Protein AF-A0A7C6KLD7-F1 (afdb_monomer)

pLDDT: mean 76.66, std 11.75, range [40.69, 94.06]

Mean predicted aligned error: 9.47 Å

Sequence 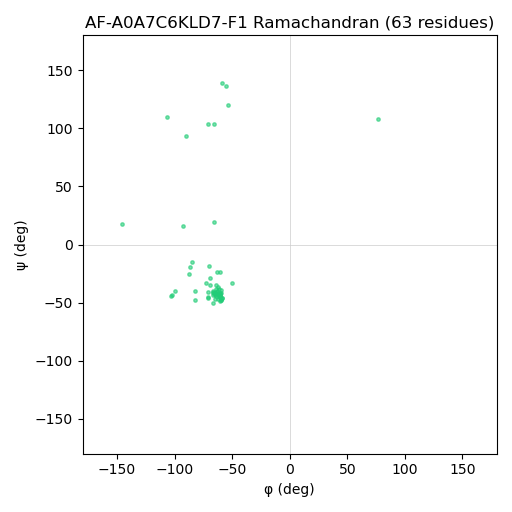(65 aa):
MVGSEKWWSLLLGLLVLAAYIVPYKWLGQVRAWYGAGFFWALFALVVILLLVRFTTGWKEPPKGV

Radius of gyration: 16.72 Å; Cα contacts (8 Å, |Δi|>4): 8; chains: 1; bounding box: 32×25×52 Å

Structure (mmCIF, N/CA/C/O backbone):
data_AF-A0A7C6KLD7-F1
#
_entry.id   AF-A0A7C6KLD7-F1
#
loop_
_atom_site.group_PDB
_atom_si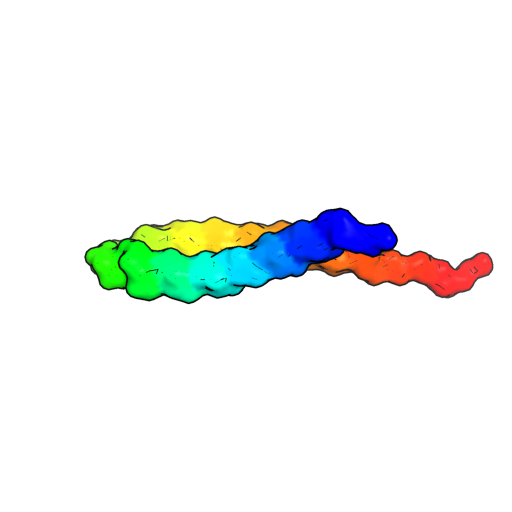te.id
_atom_site.type_symbol
_atom_site.label_atom_id
_atom_site.label_alt_id
_atom_site.label_comp_id
_atom_site.label_asym_id
_atom_site.label_entity_id
_atom_site.label_seq_id
_atom_site.pdbx_PDB_ins_code
_atom_site.Cartn_x
_atom_site.Cartn_y
_atom_site.Cartn_z
_atom_site.occupancy
_atom_site.B_iso_or_equiv
_atom_site.auth_seq_id
_atom_site.auth_comp_id
_atom_site.auth_asym_id
_atom_site.auth_atom_id
_atom_site.pdbx_PDB_model_num
ATOM 1 N N . MET A 1 1 ? 16.164 -16.441 -16.754 1.00 40.69 1 MET A N 1
ATOM 2 C CA . MET A 1 1 ? 16.270 -15.131 -16.076 1.00 40.69 1 MET A CA 1
ATOM 3 C C . MET A 1 1 ? 14.914 -14.841 -15.445 1.00 40.69 1 MET A C 1
ATOM 5 O O . MET A 1 1 ? 14.008 -14.533 -16.191 1.00 40.69 1 MET A O 1
ATOM 9 N N . VAL A 1 2 ? 14.702 -15.129 -14.151 1.00 53.03 2 VAL A N 1
ATOM 10 C CA . VAL A 1 2 ? 13.342 -15.115 -13.543 1.00 53.03 2 VAL A CA 1
ATOM 11 C C . VAL A 1 2 ? 13.351 -14.638 -12.070 1.00 53.03 2 VAL A C 1
ATOM 13 O O . VAL A 1 2 ? 12.429 -14.906 -11.309 1.00 53.03 2 VAL A O 1
ATOM 16 N N . GLY A 1 3 ? 14.418 -13.972 -11.612 1.00 55.59 3 GLY A N 1
ATOM 17 C CA . GLY A 1 3 ? 14.555 -13.581 -10.198 1.00 55.59 3 GLY A CA 1
ATOM 18 C C . GLY A 1 3 ? 13.819 -12.286 -9.838 1.00 55.59 3 GLY A C 1
ATOM 19 O O . GLY A 1 3 ? 13.079 -12.242 -8.860 1.00 55.59 3 GLY A O 1
ATOM 20 N N . SER A 1 4 ? 13.999 -11.237 -10.647 1.00 63.38 4 SER A N 1
ATOM 21 C CA . SER A 1 4 ? 13.483 -9.891 -10.364 1.00 63.38 4 SER A CA 1
ATOM 22 C C . SER A 1 4 ? 12.012 -9.712 -10.744 1.00 63.38 4 SER A C 1
ATOM 24 O O . SER A 1 4 ? 11.260 -9.110 -9.986 1.00 63.38 4 SER A O 1
ATOM 26 N N . GLU A 1 5 ? 11.568 -10.256 -11.878 1.00 69.12 5 GLU A N 1
ATOM 27 C CA . GLU A 1 5 ? 10.185 -10.098 -12.363 1.00 69.12 5 GLU A CA 1
ATOM 28 C C . GLU A 1 5 ? 9.175 -10.793 -11.444 1.00 69.12 5 GLU A C 1
ATOM 30 O O . GLU A 1 5 ? 8.153 -10.206 -11.095 1.00 69.12 5 GLU A O 1
ATOM 35 N N . LYS A 1 6 ? 9.507 -11.995 -10.947 1.00 78.75 6 LYS A N 1
ATOM 36 C CA . LYS A 1 6 ? 8.685 -12.710 -9.955 1.00 78.75 6 LYS A CA 1
ATOM 37 C C . LYS A 1 6 ? 8.509 -11.917 -8.666 1.00 78.75 6 LYS A C 1
ATOM 39 O O . LYS A 1 6 ? 7.424 -11.933 -8.092 1.00 78.75 6 LYS A O 1
ATOM 44 N N . TRP A 1 7 ? 9.558 -11.230 -8.217 1.00 81.00 7 TRP A N 1
ATOM 45 C CA . TRP A 1 7 ? 9.505 -10.405 -7.013 1.00 81.00 7 TRP A CA 1
ATOM 46 C C . TRP A 1 7 ? 8.529 -9.235 -7.172 1.00 81.00 7 TRP A C 1
ATOM 48 O O . TRP A 1 7 ? 7.711 -8.986 -6.289 1.00 81.00 7 TRP A O 1
ATOM 58 N N . TRP A 1 8 ? 8.542 -8.571 -8.329 1.00 78.81 8 TRP A N 1
ATOM 59 C CA . TRP A 1 8 ? 7.597 -7.495 -8.634 1.00 78.81 8 TRP A CA 1
ATOM 60 C C . TRP A 1 8 ? 6.154 -7.991 -8.763 1.00 78.81 8 TRP A C 1
ATOM 62 O O . TRP A 1 8 ? 5.239 -7.345 -8.252 1.00 78.81 8 TRP A O 1
ATOM 72 N N . SER A 1 9 ? 5.938 -9.157 -9.377 1.00 81.56 9 SER A N 1
ATOM 73 C CA . SER A 1 9 ? 4.616 -9.791 -9.425 1.00 81.56 9 SER A CA 1
ATOM 74 C C . SER A 1 9 ? 4.105 -10.175 -8.031 1.00 81.56 9 SER A C 1
ATOM 76 O O . SER A 1 9 ? 2.932 -9.966 -7.732 1.00 81.56 9 SER A O 1
ATOM 78 N N . LEU A 1 10 ? 4.978 -10.687 -7.156 1.00 88.06 10 LEU A N 1
ATOM 79 C CA . LEU A 1 10 ? 4.641 -10.995 -5.763 1.00 88.06 10 LEU A CA 1
ATOM 80 C C . LEU A 1 10 ? 4.289 -9.734 -4.967 1.00 88.06 10 LEU A C 1
ATOM 82 O O . LEU A 1 10 ? 3.298 -9.743 -4.242 1.00 88.06 10 LEU A O 1
ATOM 86 N N . LEU A 1 11 ? 5.048 -8.646 -5.130 1.00 85.06 11 LEU A N 1
ATOM 87 C CA . LEU A 1 11 ? 4.754 -7.358 -4.494 1.00 85.06 11 LEU A CA 1
ATOM 88 C C . LEU A 1 11 ? 3.391 -6.804 -4.922 1.00 85.06 11 LEU A C 1
ATOM 90 O O . LEU A 1 11 ? 2.635 -6.344 -4.069 1.00 85.06 11 LEU A O 1
ATOM 94 N N . LEU A 1 12 ? 3.044 -6.894 -6.210 1.00 85.12 12 LEU A N 1
ATOM 95 C CA . LEU A 1 12 ? 1.713 -6.521 -6.700 1.00 85.12 12 LEU A CA 1
ATOM 96 C C . LEU A 1 12 ? 0.610 -7.384 -6.076 1.00 85.12 12 LEU A C 1
ATOM 98 O O . LEU A 1 12 ? -0.398 -6.849 -5.619 1.00 85.12 12 LEU A O 1
ATOM 102 N N . GLY A 1 13 ? 0.808 -8.703 -6.006 1.00 88.25 13 GLY A N 1
ATOM 103 C CA . GLY A 1 13 ? -0.143 -9.609 -5.358 1.00 88.25 13 GLY A CA 1
ATOM 104 C C . GLY A 1 13 ? -0.348 -9.279 -3.877 1.00 88.25 13 GLY A C 1
ATOM 105 O O . GLY A 1 13 ? -1.483 -9.206 -3.404 1.00 88.25 13 GLY A O 1
ATOM 106 N N . LEU A 1 14 ? 0.740 -9.005 -3.153 1.00 88.62 14 LEU A N 1
ATOM 107 C CA . LEU A 1 14 ? 0.690 -8.611 -1.745 1.00 88.62 14 LEU A CA 1
ATOM 108 C C . LEU A 1 14 ? -0.030 -7.269 -1.554 1.00 88.62 14 LEU A C 1
ATOM 110 O O . LEU A 1 14 ? -0.796 -7.112 -0.605 1.00 88.62 14 LEU A O 1
ATOM 114 N N . LEU A 1 15 ? 0.184 -6.318 -2.466 1.00 87.88 15 LEU A N 1
ATOM 115 C CA . LEU A 1 15 ? -0.464 -5.010 -2.451 1.00 87.88 15 LEU A CA 1
ATOM 116 C C . LEU A 1 15 ? -1.982 -5.136 -2.630 1.00 87.88 15 LEU A C 1
ATOM 118 O O . LEU A 1 15 ? -2.741 -4.536 -1.873 1.00 87.88 15 LEU A O 1
ATOM 122 N N . VAL A 1 16 ? -2.437 -5.966 -3.571 1.00 88.25 16 VAL A N 1
ATOM 123 C CA . VAL A 1 16 ? -3.870 -6.241 -3.773 1.00 88.25 16 VAL A CA 1
ATOM 124 C C . VAL A 1 16 ? -4.485 -6.882 -2.528 1.00 88.25 16 VAL A C 1
ATOM 126 O O . VAL A 1 16 ? -5.555 -6.467 -2.084 1.00 88.25 16 VAL A O 1
ATOM 129 N N . LEU A 1 17 ? -3.794 -7.845 -1.911 1.00 88.88 17 LEU A N 1
ATOM 130 C CA . LEU A 1 17 ? -4.249 -8.455 -0.661 1.00 88.88 17 LEU A CA 1
ATOM 131 C C . LEU A 1 17 ? -4.313 -7.436 0.48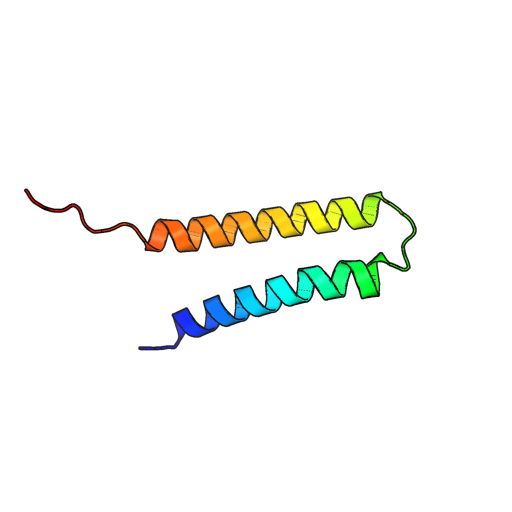2 1.00 88.88 17 LEU A C 1
ATOM 133 O O . LEU A 1 17 ? -5.286 -7.430 1.234 1.00 88.88 17 LEU A O 1
ATOM 137 N N . ALA A 1 18 ? -3.330 -6.543 0.601 1.00 84.75 18 ALA A N 1
ATOM 138 C CA . ALA A 1 18 ? -3.330 -5.483 1.606 1.00 84.75 18 ALA A CA 1
ATOM 139 C C . ALA A 1 18 ? -4.513 -4.515 1.428 1.00 84.75 18 ALA A C 1
ATOM 141 O O . ALA A 1 18 ? -5.123 -4.119 2.422 1.00 84.75 18 ALA A O 1
ATOM 142 N N . ALA A 1 19 ? -4.898 -4.211 0.183 1.00 83.75 19 ALA A N 1
ATOM 143 C CA . ALA A 1 19 ? -6.062 -3.382 -0.138 1.00 83.75 19 ALA A CA 1
ATOM 144 C C . ALA A 1 19 ? -7.387 -3.968 0.374 1.00 83.75 19 ALA A C 1
ATOM 146 O O . ALA A 1 19 ? -8.348 -3.229 0.570 1.00 83.75 19 ALA A O 1
ATOM 147 N N . TYR A 1 20 ? -7.448 -5.284 0.595 1.00 82.25 20 TYR A N 1
ATOM 148 C CA . TYR A 1 20 ? -8.630 -5.966 1.119 1.00 82.25 20 TYR A CA 1
ATOM 149 C C . TYR A 1 20 ? -8.487 -6.298 2.610 1.00 82.25 20 TYR A C 1
ATOM 151 O O . TYR A 1 20 ? -9.390 -6.088 3.408 1.00 82.25 20 TYR A O 1
ATOM 159 N N . ILE A 1 21 ? -7.332 -6.784 3.050 1.00 85.06 21 ILE A N 1
ATOM 160 C CA . ILE A 1 21 ? -7.158 -7.217 4.439 1.00 85.06 21 ILE A CA 1
ATOM 161 C C . ILE A 1 21 ? -7.132 -6.012 5.384 1.00 85.06 21 ILE A C 1
ATOM 163 O O . ILE A 1 21 ? -7.804 -6.029 6.411 1.00 85.06 21 ILE A O 1
ATOM 167 N N . VAL A 1 22 ? -6.395 -4.952 5.053 1.00 80.31 22 VAL A N 1
ATOM 168 C CA . VAL A 1 22 ? -6.186 -3.829 5.977 1.00 80.31 22 VAL A CA 1
ATOM 169 C C . VAL A 1 22 ? -7.477 -3.044 6.260 1.00 80.31 22 VAL A C 1
ATOM 171 O O . VAL A 1 22 ? -7.806 -2.889 7.442 1.00 80.31 22 VAL A O 1
ATOM 174 N N . PRO A 1 23 ? -8.268 -2.606 5.257 1.00 75.69 23 PRO A N 1
ATOM 175 C CA . PRO A 1 23 ? -9.512 -1.896 5.533 1.00 75.69 23 PRO A CA 1
ATOM 176 C C . PRO A 1 23 ? -10.560 -2.784 6.212 1.00 75.69 23 PRO A C 1
ATOM 178 O O . PRO A 1 23 ? -11.193 -2.348 7.170 1.00 75.69 23 PRO A O 1
ATOM 181 N N . TYR A 1 24 ? -10.713 -4.038 5.774 1.00 73.38 24 TYR A N 1
ATOM 182 C CA . TYR A 1 24 ? -11.818 -4.886 6.229 1.00 73.38 24 TYR A CA 1
ATOM 183 C C . TYR A 1 24 ? -11.522 -5.678 7.513 1.00 73.38 24 TYR A C 1
ATOM 185 O O . TYR A 1 24 ? -12.457 -5.993 8.245 1.00 73.38 24 TYR A O 1
ATOM 193 N N . LYS A 1 25 ? -10.254 -5.980 7.839 1.00 77.19 25 LYS A N 1
ATOM 194 C CA . LYS A 1 25 ? -9.891 -6.687 9.086 1.00 77.19 25 LYS A CA 1
ATOM 195 C C . LYS A 1 25 ? -9.392 -5.765 10.189 1.00 77.19 25 LYS A C 1
ATOM 197 O O . LYS A 1 25 ? -9.710 -6.016 11.346 1.00 77.19 25 LYS A O 1
ATOM 202 N N . TRP A 1 26 ? -8.586 -4.753 9.866 1.00 68.69 26 TRP A N 1
ATOM 203 C CA . TRP A 1 26 ? -7.904 -3.937 10.883 1.00 68.69 26 TRP A CA 1
ATOM 204 C C . TRP A 1 26 ? -8.561 -2.574 11.085 1.00 68.69 26 TRP A C 1
ATOM 206 O O . TRP A 1 26 ? -8.801 -2.175 12.221 1.00 68.69 26 TRP A O 1
ATOM 216 N N . LEU A 1 27 ? -8.917 -1.879 10.005 1.00 67.88 27 LEU A N 1
ATOM 217 C CA . LEU A 1 27 ? -9.579 -0.572 10.097 1.00 67.88 27 LEU A CA 1
ATOM 218 C C . LEU A 1 27 ? -11.101 -0.677 10.265 1.00 67.88 27 LEU A C 1
ATOM 220 O O . LEU A 1 27 ? -11.714 0.287 10.704 1.00 67.88 27 LEU A O 1
ATOM 224 N N . GLY A 1 28 ? -11.712 -1.839 10.010 1.00 62.94 28 GLY A N 1
ATOM 225 C CA . GLY A 1 28 ? -13.155 -2.051 10.193 1.00 62.94 28 GLY A CA 1
ATOM 226 C C . GLY A 1 28 ? -13.641 -1.903 11.643 1.00 62.94 28 GLY A C 1
ATOM 227 O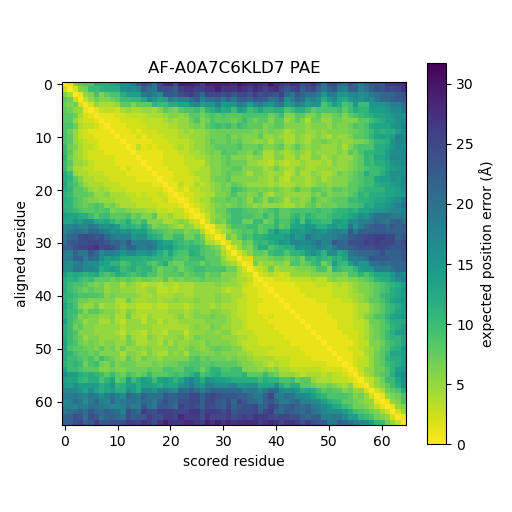 O . GLY A 1 28 ? -14.804 -1.586 11.872 1.00 62.94 28 GLY A O 1
ATOM 228 N N . GLN A 1 29 ? -12.753 -2.084 12.628 1.00 62.94 29 GLN A N 1
ATOM 229 C CA . GLN A 1 29 ? -13.037 -1.837 14.052 1.00 62.94 29 GLN A CA 1
ATOM 230 C C . GLN A 1 29 ? -12.796 -0.373 14.455 1.00 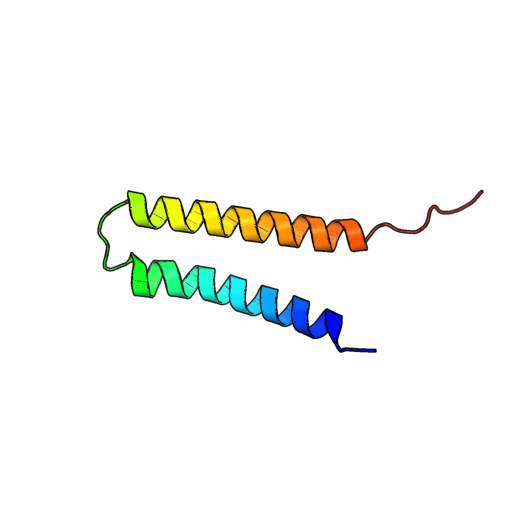62.94 29 GLN A C 1
ATOM 232 O O . GLN A 1 29 ? -13.320 0.103 15.463 1.00 62.94 29 GLN A O 1
ATOM 237 N N . VAL A 1 30 ? -12.016 0.365 13.661 1.00 65.00 30 VAL A N 1
ATOM 238 C CA . VAL A 1 30 ? -11.674 1.760 13.918 1.00 65.00 30 VAL A CA 1
ATOM 239 C C . VAL A 1 30 ? -12.738 2.623 13.253 1.00 65.00 30 VAL A C 1
ATOM 241 O O . VAL A 1 30 ? -12.641 2.990 12.087 1.00 65.00 30 VAL A O 1
ATOM 244 N N . ARG A 1 31 ? -13.765 2.995 14.021 1.00 58.88 31 ARG A N 1
ATOM 245 C CA . ARG A 1 31 ? -14.854 3.900 13.600 1.00 58.88 31 ARG A CA 1
ATOM 246 C C . ARG A 1 31 ? -14.382 5.348 13.325 1.00 58.88 31 ARG A C 1
ATOM 248 O O . ARG A 1 31 ? -15.187 6.272 13.339 1.00 58.88 31 ARG A O 1
ATOM 255 N N . ALA A 1 32 ? -13.082 5.558 13.105 1.00 62.56 32 ALA A N 1
ATOM 256 C CA . ALA A 1 32 ? -12.458 6.846 12.844 1.00 62.56 32 ALA A CA 1
ATOM 257 C C . ALA A 1 32 ? -12.059 6.954 11.364 1.00 62.56 32 ALA A C 1
ATOM 259 O O . ALA A 1 32 ? -11.102 6.330 10.905 1.00 62.56 32 ALA A O 1
ATOM 260 N N . TRP A 1 33 ? -12.776 7.813 10.636 1.00 59.22 33 TRP A N 1
ATOM 261 C CA . TRP A 1 33 ? -12.545 8.157 9.226 1.00 59.22 33 TRP A CA 1
ATOM 262 C C . TRP A 1 33 ? -11.078 8.543 8.940 1.00 59.22 33 TRP A C 1
ATOM 264 O O . TRP A 1 33 ? -10.532 8.215 7.887 1.00 59.22 33 TRP A O 1
ATOM 274 N N . TYR A 1 34 ? -10.403 9.163 9.913 1.00 63.44 34 TYR A N 1
ATOM 275 C CA . TYR A 1 34 ? -8.998 9.572 9.818 1.00 63.44 34 TYR A CA 1
ATOM 276 C C . TYR A 1 34 ? -8.022 8.403 9.602 1.00 63.44 34 TYR A C 1
ATOM 278 O O . TYR A 1 34 ? -7.080 8.535 8.821 1.00 63.44 34 TYR A O 1
ATOM 286 N N . GLY A 1 35 ? -8.254 7.245 10.233 1.00 68.31 35 GLY A N 1
ATOM 287 C CA . GLY A 1 35 ? -7.377 6.076 10.087 1.00 68.31 35 GLY A CA 1
ATOM 288 C C . GLY A 1 35 ? -7.485 5.435 8.703 1.00 68.31 35 GLY A C 1
ATOM 289 O O . GLY A 1 35 ? -6.476 5.088 8.089 1.00 68.31 35 GLY A O 1
ATOM 290 N N . ALA A 1 36 ? -8.710 5.346 8.178 1.00 73.31 36 ALA A N 1
ATOM 291 C CA . ALA A 1 36 ? -8.955 4.834 6.835 1.00 73.31 36 ALA A CA 1
ATOM 292 C C . ALA A 1 36 ? -8.375 5.772 5.765 1.00 73.31 36 ALA A C 1
ATOM 294 O O . ALA A 1 36 ? -7.708 5.304 4.845 1.00 73.31 36 ALA A O 1
ATOM 295 N N . GLY A 1 37 ? -8.560 7.089 5.910 1.00 77.50 37 GLY A N 1
ATOM 296 C CA . GLY A 1 37 ? -8.024 8.080 4.970 1.00 77.50 37 GLY A CA 1
ATOM 297 C C . GLY A 1 37 ? -6.497 8.046 4.864 1.00 77.50 37 GLY A C 1
ATOM 298 O O . GLY A 1 37 ? -5.959 8.056 3.758 1.00 77.50 37 GLY A O 1
ATOM 299 N N . PHE A 1 38 ? -5.795 7.931 5.995 1.00 82.88 38 PHE A N 1
ATOM 300 C CA . PHE A 1 38 ? -4.332 7.849 6.011 1.00 82.88 38 PHE A CA 1
ATOM 301 C C . PHE A 1 38 ? -3.809 6.575 5.333 1.00 82.88 38 PHE A C 1
ATOM 303 O O . PHE A 1 38 ? -2.871 6.635 4.536 1.00 82.88 38 PHE A O 1
ATOM 310 N N . PHE A 1 39 ? -4.455 5.429 5.585 1.00 83.56 39 PHE A N 1
ATOM 311 C CA . PHE A 1 39 ? -4.114 4.178 4.910 1.00 83.56 39 PHE A CA 1
ATOM 312 C C . PHE A 1 39 ? -4.304 4.282 3.393 1.00 83.56 39 PHE A C 1
ATOM 314 O O . PHE A 1 39 ? -3.388 3.948 2.645 1.00 83.56 39 PHE A O 1
ATOM 321 N N . TRP A 1 40 ? -5.452 4.786 2.931 1.00 84.38 40 TRP A N 1
ATOM 322 C CA . TRP A 1 40 ? -5.725 4.925 1.499 1.00 84.38 40 TRP A CA 1
ATOM 323 C C . TRP A 1 40 ? -4.776 5.912 0.809 1.00 84.38 40 TRP A C 1
ATOM 325 O O . TRP A 1 40 ? -4.369 5.658 -0.324 1.00 84.38 40 TRP A O 1
ATOM 335 N N . ALA A 1 41 ? -4.361 6.987 1.488 1.00 88.69 41 ALA A N 1
ATOM 336 C CA . ALA A 1 41 ? -3.373 7.928 0.960 1.00 88.69 41 ALA A CA 1
ATOM 337 C C . ALA A 1 41 ? -1.993 7.272 0.763 1.00 88.69 41 ALA A C 1
ATOM 339 O O . ALA A 1 41 ? -1.392 7.396 -0.306 1.00 88.69 41 ALA A O 1
ATOM 340 N N . LEU A 1 42 ? -1.509 6.522 1.761 1.00 88.38 42 LEU A N 1
ATOM 341 C CA . LEU A 1 42 ? -0.258 5.765 1.649 1.00 88.38 42 LEU A CA 1
ATOM 342 C C . LEU A 1 42 ? -0.352 4.654 0.599 1.00 88.38 42 LEU A C 1
ATOM 344 O O . LEU A 1 42 ? 0.572 4.468 -0.190 1.00 88.38 42 LEU A O 1
ATOM 348 N N . PHE A 1 43 ? -1.478 3.944 0.557 1.00 88.69 43 PHE A N 1
ATOM 349 C CA . PHE A 1 43 ? -1.726 2.890 -0.418 1.00 88.69 43 PHE A CA 1
ATOM 350 C C . PHE A 1 43 ? -1.670 3.431 -1.852 1.00 88.69 43 PHE A C 1
ATOM 352 O O . PHE A 1 43 ? -0.960 2.881 -2.694 1.00 88.69 43 PHE A O 1
ATOM 359 N N . ALA A 1 44 ? -2.348 4.550 -2.118 1.00 89.62 44 ALA A N 1
ATOM 360 C CA . ALA A 1 44 ? -2.323 5.211 -3.418 1.00 89.62 44 ALA A CA 1
ATOM 361 C C . ALA A 1 44 ? -0.904 5.651 -3.818 1.00 89.62 44 ALA A C 1
ATOM 363 O O . ALA A 1 44 ? -0.499 5.433 -4.958 1.00 89.62 44 ALA A O 1
ATOM 364 N N . LEU A 1 45 ? -0.118 6.201 -2.885 1.00 94.06 45 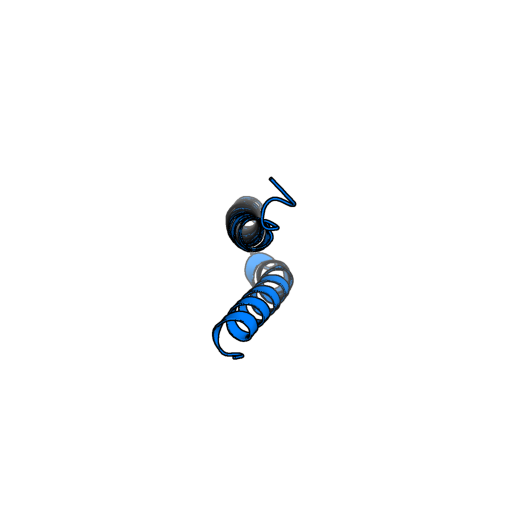LEU A N 1
ATOM 365 C CA . LEU A 1 45 ? 1.283 6.561 -3.134 1.00 94.06 45 LEU A CA 1
ATOM 366 C C . LEU A 1 45 ? 2.128 5.355 -3.561 1.00 94.06 45 LEU A C 1
ATOM 368 O O . LEU A 1 45 ? 2.866 5.437 -4.544 1.00 94.06 45 LEU A O 1
ATOM 372 N N . VAL A 1 46 ? 2.000 4.224 -2.862 1.00 90.81 46 VAL A N 1
ATOM 373 C CA . VAL A 1 46 ? 2.724 2.988 -3.201 1.00 90.81 46 VAL A CA 1
ATOM 374 C C . VAL A 1 46 ? 2.321 2.479 -4.587 1.00 90.81 46 VAL A C 1
ATOM 376 O O . VAL A 1 46 ? 3.190 2.113 -5.380 1.00 90.81 46 VAL A O 1
ATOM 379 N N . VAL A 1 47 ? 1.024 2.508 -4.912 1.00 90.12 47 VAL A N 1
ATOM 380 C CA . VAL A 1 47 ? 0.518 2.139 -6.244 1.00 90.12 47 VAL A CA 1
ATOM 381 C C . VAL A 1 47 ? 1.122 3.031 -7.326 1.00 90.12 47 VAL A C 1
ATOM 383 O O . VAL A 1 47 ? 1.617 2.509 -8.322 1.00 90.12 47 VAL A O 1
ATOM 386 N N . ILE A 1 48 ? 1.131 4.354 -7.137 1.00 91.19 48 ILE A N 1
ATOM 387 C CA . ILE A 1 48 ? 1.691 5.301 -8.112 1.00 91.19 48 ILE A CA 1
ATOM 388 C C . ILE A 1 48 ? 3.179 5.023 -8.346 1.00 91.19 48 ILE A C 1
ATOM 390 O O . ILE A 1 48 ? 3.610 4.960 -9.495 1.00 91.19 48 ILE A O 1
ATOM 394 N N . LEU A 1 49 ? 3.964 4.806 -7.288 1.00 89.50 49 LEU A N 1
ATOM 395 C CA . LEU A 1 49 ? 5.394 4.501 -7.411 1.00 89.50 49 LEU A CA 1
ATOM 396 C C . LEU A 1 49 ? 5.642 3.216 -8.207 1.00 89.50 49 LEU A C 1
ATOM 398 O O . LEU A 1 49 ? 6.499 3.189 -9.093 1.00 89.50 49 LEU A O 1
ATOM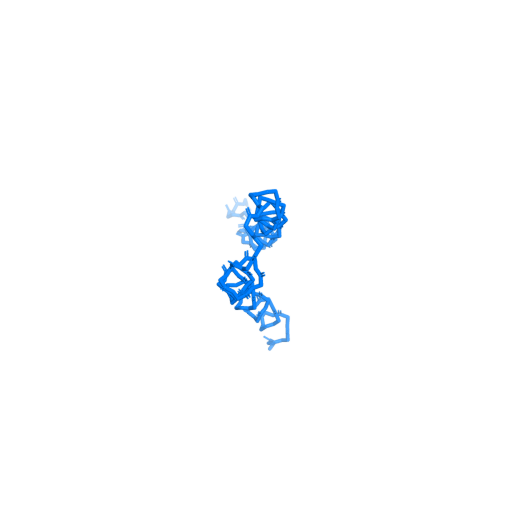 402 N N . LEU A 1 50 ? 4.871 2.164 -7.926 1.00 86.06 50 LEU A N 1
ATOM 403 C CA . LEU A 1 50 ? 4.942 0.918 -8.683 1.00 86.06 50 LEU A CA 1
ATOM 404 C C . LEU A 1 50 ? 4.555 1.148 -10.142 1.00 86.06 50 LEU A C 1
ATOM 406 O O . LEU A 1 50 ? 5.289 0.733 -11.035 1.00 86.06 50 LEU A O 1
ATOM 410 N N . LEU A 1 51 ? 3.458 1.862 -10.393 1.00 87.56 51 LEU A N 1
ATOM 411 C CA . LEU A 1 51 ? 2.978 2.162 -11.737 1.00 87.56 51 LEU A CA 1
ATOM 412 C C . LEU A 1 51 ? 4.030 2.926 -12.551 1.00 87.56 51 LEU A C 1
ATOM 414 O O . LEU A 1 51 ? 4.324 2.549 -13.683 1.00 87.56 51 LEU A O 1
ATOM 418 N N . VAL A 1 52 ? 4.657 3.951 -11.967 1.00 88.06 52 VAL A N 1
ATOM 419 C CA . VAL A 1 52 ? 5.755 4.696 -12.600 1.00 88.06 52 VAL A CA 1
ATOM 420 C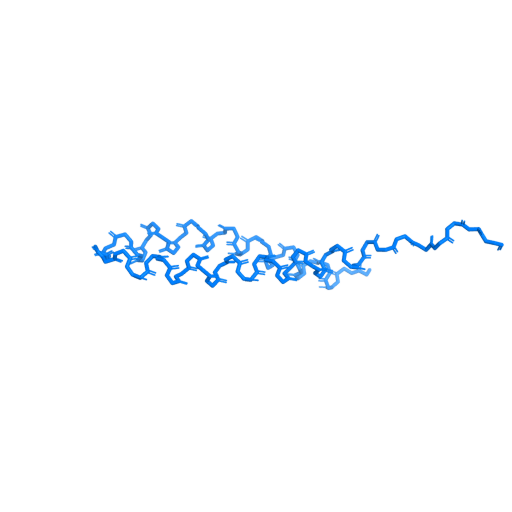 C . VAL A 1 52 ? 6.915 3.760 -12.917 1.00 88.06 52 VAL A C 1
ATOM 422 O O . VAL A 1 52 ? 7.486 3.827 -14.005 1.00 88.06 52 VAL A O 1
ATOM 425 N N . ARG A 1 53 ? 7.260 2.845 -12.006 1.00 84.31 53 ARG A N 1
ATOM 426 C CA . ARG A 1 53 ? 8.395 1.944 -12.209 1.00 84.31 53 ARG A CA 1
ATOM 427 C C . ARG A 1 53 ? 8.141 0.859 -13.255 1.00 84.31 53 ARG A C 1
ATOM 429 O O . ARG A 1 53 ? 9.069 0.498 -13.976 1.00 84.31 53 ARG A O 1
ATOM 436 N N . PHE A 1 54 ? 6.905 0.384 -13.370 1.00 81.88 54 PHE A N 1
ATOM 437 C CA . PHE A 1 54 ? 6.484 -0.521 -14.437 1.00 81.88 54 PHE A CA 1
ATOM 438 C C . PHE A 1 54 ? 6.422 0.191 -15.793 1.00 81.88 54 PHE A C 1
ATOM 440 O O . PHE A 1 54 ? 6.965 -0.309 -16.774 1.00 81.88 54 PHE A O 1
ATOM 447 N N . THR A 1 55 ? 5.826 1.383 -15.851 1.00 83.88 55 THR A N 1
ATOM 448 C CA . THR A 1 55 ? 5.666 2.146 -17.104 1.00 83.88 55 THR A CA 1
ATOM 449 C C . THR A 1 55 ? 6.989 2.685 -17.648 1.00 83.88 55 THR A C 1
ATOM 451 O O . THR A 1 55 ? 7.197 2.688 -18.857 1.00 83.88 55 THR A O 1
ATOM 454 N N . THR A 1 56 ? 7.934 3.072 -16.788 1.00 76.75 56 THR A N 1
ATOM 455 C CA . THR A 1 56 ? 9.288 3.472 -17.222 1.00 76.75 56 THR A CA 1
ATOM 456 C C . THR A 1 56 ? 10.119 2.314 -17.765 1.00 76.75 56 THR A C 1
ATOM 458 O O . THR A 1 56 ? 10.963 2.543 -18.630 1.00 76.75 56 THR A O 1
ATOM 461 N N . GLY A 1 57 ? 9.872 1.083 -17.307 1.00 68.88 57 GLY A N 1
ATOM 462 C CA . GLY A 1 57 ? 10.487 -0.122 -17.868 1.00 68.88 57 GLY A CA 1
ATOM 463 C C . GLY A 1 57 ? 9.985 -0.470 -19.273 1.00 68.88 57 GLY A C 1
ATOM 464 O O . GLY A 1 57 ? 10.669 -1.180 -20.001 1.00 68.88 57 GLY A O 1
ATOM 465 N N . TRP A 1 58 ? 8.831 0.069 -19.675 1.00 65.38 58 TRP A N 1
ATOM 466 C CA . TRP A 1 58 ? 8.199 -0.184 -20.972 1.00 65.38 58 TRP A CA 1
ATOM 467 C C . TRP A 1 58 ? 8.595 0.834 -22.052 1.00 65.38 58 TRP A C 1
ATOM 469 O O . TRP A 1 58 ? 7.930 0.945 -23.077 1.00 65.38 58 TRP A O 1
ATOM 479 N N . LYS A 1 59 ? 9.665 1.616 -21.861 1.00 64.25 59 LYS A N 1
ATOM 480 C CA . LYS A 1 59 ? 10.152 2.478 -22.944 1.00 64.25 59 LYS A CA 1
ATOM 481 C C . LYS A 1 59 ? 10.676 1.600 -24.080 1.00 64.25 59 LYS A C 1
ATOM 483 O O . LYS A 1 59 ? 11.762 1.034 -23.981 1.00 64.25 59 LYS A O 1
ATOM 488 N N . GLU A 1 60 ? 9.885 1.485 -25.144 1.00 71.56 60 GLU A N 1
ATOM 489 C CA . GLU A 1 60 ? 10.332 0.908 -26.406 1.00 71.56 60 GLU A CA 1
ATOM 490 C C . GLU A 1 60 ? 11.577 1.668 -26.890 1.00 71.56 60 GLU A C 1
ATOM 492 O O . GLU A 1 60 ? 11.615 2.903 -26.804 1.00 71.56 60 GLU A O 1
ATOM 497 N N . PRO A 1 61 ? 12.617 0.965 -27.373 1.00 65.69 61 PRO A N 1
ATOM 498 C CA . PRO A 1 61 ? 13.737 1.633 -28.013 1.00 65.69 61 PRO A CA 1
ATOM 499 C C . PRO A 1 61 ? 13.209 2.438 -29.212 1.00 65.69 61 PRO A C 1
ATOM 501 O O . PRO A 1 61 ? 12.322 1.949 -29.921 1.00 65.69 61 PRO A O 1
ATOM 504 N N . PRO A 1 62 ? 13.711 3.666 -29.443 1.00 69.94 62 PRO A N 1
ATOM 505 C CA . PRO A 1 62 ? 13.255 4.491 -30.554 1.00 69.94 62 PRO A CA 1
ATOM 506 C C . PRO A 1 62 ? 13.379 3.703 -31.862 1.00 69.94 62 PRO A C 1
ATOM 508 O O . PRO A 1 62 ? 14.461 3.243 -32.227 1.00 69.94 62 PRO A O 1
ATOM 511 N N . LYS A 1 63 ? 12.249 3.507 -32.552 1.00 63.88 63 LYS A N 1
ATOM 512 C CA . LYS A 1 63 ? 12.230 2.889 -33.879 1.00 63.88 63 LYS A CA 1
ATOM 513 C C . LYS A 1 63 ? 12.838 3.863 -34.882 1.00 63.88 63 LYS A C 1
ATOM 515 O O . LYS A 1 63 ? 12.161 4.790 -35.306 1.00 63.88 63 LYS A O 1
ATOM 520 N N . GLY A 1 64 ? 14.078 3.578 -35.271 1.00 72.94 64 GLY A N 1
ATOM 521 C CA . GLY A 1 64 ? 14.685 4.033 -36.518 1.00 72.94 64 GLY A CA 1
ATOM 522 C C . GLY A 1 64 ? 15.130 5.492 -36.541 1.00 72.94 64 GLY A C 1
ATOM 523 O O . GLY A 1 64 ? 14.317 6.401 -36.688 1.00 72.94 64 GLY A O 1
ATOM 524 N N . VAL A 1 65 ? 16.449 5.676 -36.513 1.00 54.91 65 VAL A N 1
ATOM 525 C CA . VAL A 1 65 ? 17.145 6.542 -37.474 1.00 54.91 65 VAL A CA 1
ATOM 526 C C . VAL A 1 65 ? 18.182 5.670 -38.163 1.00 54.91 65 VAL A C 1
ATOM 528 O O . VAL A 1 65 ? 18.841 4.896 -37.431 1.00 54.91 65 VAL A O 1
#

Solvent-accessible surface area (backbone atoms only — not comparable to full-atom values): 3946 Å² total; per-residue (Å²): 143,70,71,67,65,54,50,54,53,49,50,5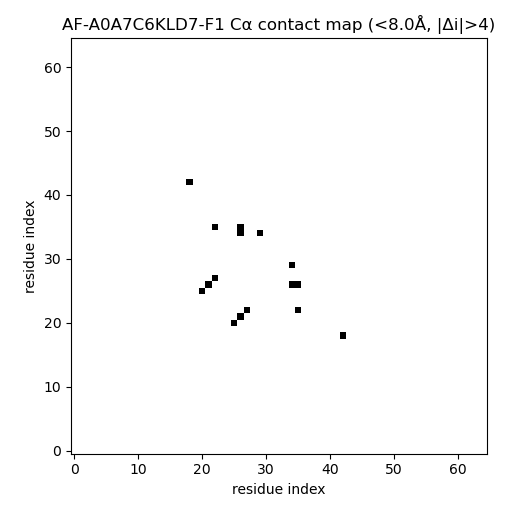1,53,52,50,56,48,46,69,51,46,45,53,66,68,62,41,61,76,50,92,46,68,68,62,54,51,52,51,52,53,54,50,51,51,52,50,50,54,50,50,53,56,55,57,64,70,63,65,71,76,84,83,79,134

Foldseek 3Di:
DPDPVVVLVVVVVVLVVCVPCCCVPPCVVVPDPVVVVVVVVVSVVVVVVSVVVVVVVPPDDDPDD

Secondary structure (DSSP, 8-state):
--SHHHHHHHHHHHHHHHHHHIIIIIGGG---HHHHHHHHHHHHHHHHHHHHHHHHHT-PPP---